Protein AF-A0A9D2SW11-F1 (afdb_monomer)

Organism: NCBI:txid2838692

Secondary structure (DSSP, 8-state):
-HHHHHHHHHHHHHHHHHHHHHHHH-S-HHHHHHHHHHHHHHHHHHHHHHH-S-GGGGHHHHHHHHHHHHHHHHHS-GGGGGHHHHHHHHHHHHHHHHHHHHHHHHHHHHHHTT-

Nearest PDB structures (foldseek):
  7ohd-assembly1_A  TM=3.610E-01  e=2.758E+00  Mus musculus
  7dgy-assembly1_A  TM=4.460E-01  e=6.901E+00  Escherichia coli 'BL21-Gold(DE3)pLysS AG'
  4mu5-assembly1_A  TM=3.724E-01  e=4.482E+00  Mus musculus
  5eet-assembly1_A  TM=3.650E-01  e=7.283E+00  Mus musculus

Radius of gyration: 16.04 Å; Cα contacts (8 Å, |Δi|>4): 74; chains: 1; bounding box: 44×25×42 Å

Sequence (115 aa):
MKRQIKKLLIASAVLAANYYLMPLSVNDPDSAMIILLLLMPGLTLTLCFACGCSSISWLFPFLSVILFALSIPLYFTMDALGMIIVYALISFIGFAAGRGMRLLIRRDQKRAAGH

Solvent-accessible surface area (backbone atoms only — not comparable to full-atom values): 6351 Å² total; per-residue (Å²): 110,72,71,60,52,51,52,49,49,53,50,51,49,52,50,51,47,49,64,54,52,48,50,72,73,36,92,47,55,71,60,34,53,55,51,51,62,60,46,44,28,54,50,43,23,52,45,42,63,73,72,43,86,44,90,68,53,68,52,49,49,54,51,51,43,51,52,50,63,61,38,35,82,75,67,46,61,83,76,57,62,68,48,52,59,58,53,44,51,46,27,48,50,24,40,50,49,37,50,49,55,52,49,51,54,51,53,51,53,56,56,64,72,71,109

Structure (mmCIF, N/CA/C/O backbone):
data_AF-A0A9D2SW11-F1
#
_entry.id   AF-A0A9D2SW11-F1
#
loop_
_atom_site.group_PDB
_atom_site.id
_atom_site.type_symbol
_atom_site.label_atom_id
_atom_site.label_alt_id
_atom_site.label_comp_id
_atom_site.label_asym_id
_atom_site.label_entity_id
_atom_site.label_seq_id
_atom_site.pdbx_PDB_ins_code
_atom_site.Cartn_x
_atom_site.Cartn_y
_atom_site.Cartn_z
_atom_site.occupancy
_atom_sit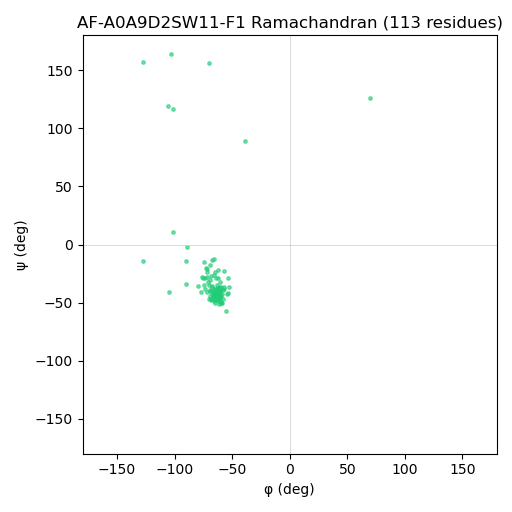e.B_iso_or_equiv
_atom_site.auth_seq_id
_atom_site.auth_comp_id
_atom_site.auth_asym_id
_atom_site.auth_atom_id
_atom_site.pdbx_PDB_model_num
ATOM 1 N N . MET A 1 1 ? -2.120 -3.961 24.385 1.00 48.56 1 MET A N 1
ATOM 2 C CA . MET A 1 1 ? -1.213 -3.801 23.219 1.00 48.56 1 MET A CA 1
ATOM 3 C C . MET A 1 1 ? -1.028 -5.078 22.387 1.00 48.56 1 MET A C 1
ATOM 5 O O . MET A 1 1 ? -1.258 -5.013 21.187 1.00 48.56 1 MET A O 1
ATOM 9 N N . LYS A 1 2 ? -0.718 -6.249 22.975 1.00 53.47 2 LYS A N 1
ATOM 10 C CA . LYS A 1 2 ? -0.435 -7.506 22.231 1.00 53.47 2 LYS A CA 1
ATOM 11 C C . LYS A 1 2 ? -1.511 -7.939 21.208 1.00 53.47 2 LYS A C 1
ATOM 13 O O . LYS A 1 2 ? -1.174 -8.421 20.133 1.00 53.47 2 LYS A O 1
ATOM 18 N N . ARG A 1 3 ? -2.803 -7.722 21.500 1.00 60.00 3 ARG A N 1
ATOM 19 C CA . ARG A 1 3 ? -3.919 -8.056 20.584 1.00 60.00 3 ARG A CA 1
ATOM 20 C C . ARG A 1 3 ? -3.947 -7.190 19.316 1.00 60.00 3 ARG A C 1
ATOM 22 O O . ARG A 1 3 ? -4.285 -7.695 18.255 1.00 60.00 3 ARG A O 1
ATOM 29 N N . GLN A 1 4 ? -3.574 -5.914 19.430 1.00 60.28 4 GLN A N 1
ATOM 30 C CA . GLN A 1 4 ? -3.514 -4.988 18.294 1.00 60.28 4 GLN A CA 1
ATOM 31 C C . GLN A 1 4 ? -2.307 -5.294 17.404 1.00 60.28 4 GLN A C 1
ATOM 33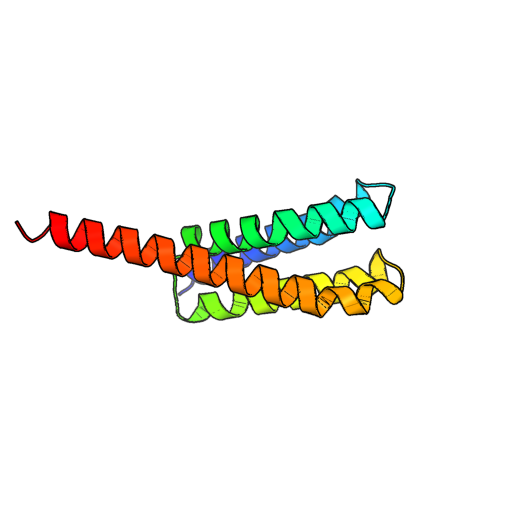 O O . GLN A 1 4 ? -2.433 -5.296 16.189 1.00 60.28 4 GLN A O 1
ATOM 38 N N . ILE A 1 5 ? -1.172 -5.654 18.012 1.00 65.19 5 ILE A N 1
ATOM 39 C CA . ILE A 1 5 ? 0.039 -6.060 17.285 1.00 65.19 5 ILE A CA 1
ATOM 40 C C . ILE A 1 5 ? -0.202 -7.361 16.515 1.00 65.19 5 ILE A C 1
ATOM 42 O O . ILE A 1 5 ? 0.170 -7.439 15.354 1.00 65.19 5 ILE A O 1
ATOM 46 N N . LYS A 1 6 ? -0.888 -8.356 17.102 1.00 69.56 6 LYS A N 1
ATOM 47 C CA . LYS A 1 6 ? -1.261 -9.584 16.372 1.00 69.56 6 LYS A CA 1
ATOM 48 C C . LYS A 1 6 ? -2.142 -9.294 15.155 1.00 69.56 6 LYS A C 1
ATOM 50 O O . LYS A 1 6 ? -1.891 -9.845 14.093 1.00 69.56 6 LYS A O 1
ATOM 55 N N . LYS A 1 7 ? -3.147 -8.422 15.292 1.00 66.31 7 LYS A N 1
ATOM 56 C CA . LYS A 1 7 ? -3.990 -8.009 14.159 1.00 66.31 7 LYS A CA 1
ATOM 57 C C . LYS A 1 7 ? -3.185 -7.274 13.089 1.00 66.31 7 LYS A C 1
ATOM 59 O O . LYS A 1 7 ? -3.381 -7.543 11.913 1.00 66.31 7 LYS A O 1
ATOM 64 N N . LEU A 1 8 ? -2.267 -6.402 13.506 1.00 66.88 8 LEU A N 1
ATOM 65 C CA . LEU A 1 8 ? -1.351 -5.695 12.614 1.00 66.88 8 LEU A CA 1
ATOM 66 C C . LEU A 1 8 ? -0.451 -6.668 11.843 1.00 66.88 8 LEU A C 1
ATOM 68 O O . LEU A 1 8 ? -0.330 -6.535 10.637 1.00 66.88 8 LEU A O 1
ATOM 72 N N . LEU A 1 9 ? 0.121 -7.658 12.535 1.00 71.25 9 LEU A N 1
ATOM 73 C CA . LEU A 1 9 ? 0.984 -8.691 11.959 1.00 71.25 9 LEU A CA 1
ATOM 74 C C . LEU A 1 9 ? 0.240 -9.576 10.960 1.00 71.25 9 LEU A C 1
ATOM 76 O O . LEU A 1 9 ? 0.749 -9.847 9.880 1.00 71.25 9 LEU A O 1
ATOM 80 N N . ILE A 1 10 ? -0.972 -10.013 11.307 1.00 74.44 10 ILE A N 1
ATOM 81 C CA . ILE A 1 10 ? -1.815 -10.799 10.397 1.00 74.44 10 ILE A CA 1
ATOM 82 C C . ILE A 1 10 ? -2.170 -9.956 9.172 1.00 74.44 10 ILE A C 1
ATOM 84 O O . ILE A 1 10 ? -2.049 -10.422 8.046 1.00 74.44 10 ILE A O 1
ATOM 88 N N . ALA A 1 11 ? -2.543 -8.695 9.379 1.00 69.81 11 ALA A N 1
ATOM 89 C CA . ALA A 1 11 ? -2.851 -7.771 8.301 1.00 69.81 11 ALA A CA 1
ATOM 90 C C . ALA A 1 11 ? -1.649 -7.508 7.382 1.00 69.81 11 ALA A C 1
ATOM 92 O O . ALA A 1 11 ? -1.801 -7.550 6.166 1.00 69.81 11 ALA A O 1
ATOM 93 N N . SER A 1 12 ? -0.457 -7.276 7.940 1.00 67.88 12 SER A N 1
ATOM 94 C CA . SER A 1 12 ? 0.765 -7.079 7.159 1.00 67.88 12 SER A CA 1
ATOM 95 C C . SER A 1 12 ? 1.190 -8.351 6.433 1.00 67.88 12 SER A C 1
ATOM 97 O O . SER A 1 12 ? 1.656 -8.264 5.305 1.00 67.88 12 SER A O 1
ATOM 99 N N . ALA A 1 13 ? 1.003 -9.524 7.045 1.00 77.31 13 ALA A N 1
ATOM 100 C CA . ALA A 1 13 ? 1.286 -10.808 6.412 1.00 77.31 13 ALA A CA 1
ATOM 101 C C . ALA A 1 13 ? 0.346 -11.071 5.229 1.00 77.31 13 ALA A C 1
ATOM 103 O O . ALA A 1 13 ? 0.811 -11.471 4.170 1.00 77.31 13 ALA A O 1
ATOM 104 N N . VAL A 1 14 ? -0.953 -10.782 5.373 1.00 74.81 14 VAL A N 1
ATOM 105 C CA . VAL A 1 14 ? -1.917 -10.854 4.263 1.00 74.81 14 VAL A CA 1
ATOM 106 C C . VAL A 1 14 ? -1.552 -9.854 3.168 1.00 74.81 14 VAL A C 1
ATOM 108 O O . VAL A 1 14 ? -1.599 -10.206 1.996 1.00 74.81 14 VAL A O 1
ATOM 111 N N . LEU A 1 15 ? -1.139 -8.634 3.531 1.00 71.94 15 LEU A N 1
ATOM 112 C CA . LEU A 1 15 ? -0.712 -7.617 2.569 1.00 71.94 15 LEU A CA 1
ATOM 113 C C . LEU A 1 15 ? 0.526 -8.068 1.784 1.00 71.94 15 LEU A C 1
ATOM 115 O O . LEU A 1 15 ? 0.521 -7.993 0.563 1.00 71.94 15 LEU A O 1
ATOM 119 N N . ALA A 1 16 ? 1.544 -8.586 2.476 1.00 71.88 16 ALA A N 1
ATOM 120 C CA . ALA A 1 16 ? 2.766 -9.108 1.871 1.00 71.88 16 ALA A CA 1
ATOM 121 C C . ALA A 1 16 ? 2.489 -10.321 0.981 1.00 71.88 16 ALA A C 1
ATOM 123 O O . ALA A 1 16 ? 2.977 -10.374 -0.144 1.00 71.88 16 ALA A O 1
ATOM 124 N N . ALA A 1 17 ? 1.661 -11.256 1.455 1.00 77.12 17 ALA A N 1
ATOM 125 C CA . ALA A 1 17 ? 1.230 -12.404 0.674 1.00 77.12 17 ALA A CA 1
ATOM 126 C C . ALA A 1 17 ? 0.541 -11.947 -0.614 1.00 77.12 17 ALA A C 1
ATOM 128 O O . ALA A 1 17 ? 0.908 -12.411 -1.681 1.00 77.12 17 ALA A O 1
ATOM 129 N N . ASN A 1 18 ? -0.379 -10.986 -0.543 1.00 73.44 18 ASN A N 1
ATOM 130 C CA . ASN A 1 18 ? -1.066 -10.479 -1.728 1.00 73.44 18 ASN A CA 1
ATOM 131 C C . ASN A 1 18 ? -0.103 -9.775 -2.696 1.00 73.44 18 ASN A C 1
ATOM 133 O O . ASN A 1 18 ? -0.132 -10.031 -3.892 1.00 73.44 18 ASN A O 1
ATOM 137 N N . TYR A 1 19 ? 0.798 -8.945 -2.170 1.00 69.94 19 TYR A N 1
ATOM 138 C CA . TYR A 1 19 ? 1.791 -8.214 -2.9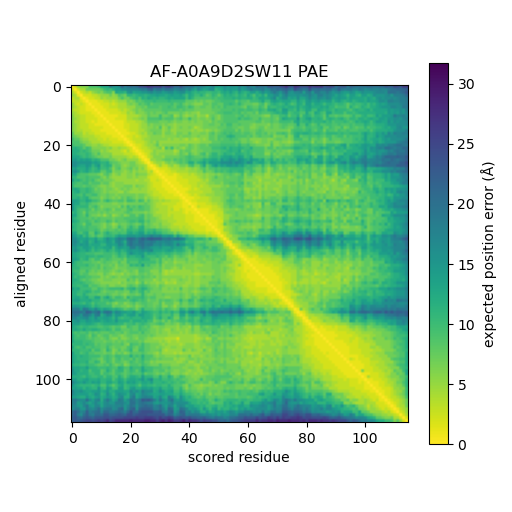58 1.00 69.94 19 TYR A CA 1
ATOM 139 C C . TYR A 1 19 ? 2.817 -9.101 -3.668 1.00 69.94 19 TYR A C 1
ATOM 141 O O . TYR A 1 19 ? 3.394 -8.658 -4.651 1.00 69.94 19 TYR A O 1
ATOM 149 N N . TYR A 1 20 ? 3.055 -10.322 -3.185 1.00 71.62 20 TYR A N 1
ATOM 150 C CA . TYR A 1 20 ? 4.006 -11.260 -3.789 1.00 71.62 20 TYR A CA 1
ATOM 151 C C . TYR A 1 20 ? 3.331 -12.388 -4.573 1.00 71.62 20 TYR A C 1
ATOM 153 O O . TYR A 1 20 ? 3.797 -12.739 -5.650 1.00 71.62 20 TYR A O 1
ATOM 161 N N . LEU A 1 21 ? 2.231 -12.961 -4.071 1.00 70.62 21 LEU A N 1
ATOM 162 C CA . LEU A 1 21 ? 1.510 -14.042 -4.755 1.00 70.62 21 LEU A CA 1
ATOM 163 C C . LEU A 1 21 ? 0.709 -13.530 -5.948 1.00 70.62 21 LEU A C 1
ATOM 165 O O . LEU A 1 21 ? 0.597 -14.239 -6.944 1.00 70.62 21 LEU A O 1
ATOM 169 N N . MET A 1 22 ? 0.144 -12.322 -5.865 1.00 69.19 22 MET A N 1
ATOM 170 C CA . MET A 1 22 ? -0.719 -11.814 -6.927 1.00 69.19 22 MET A CA 1
ATOM 171 C C . MET A 1 22 ? 0.053 -11.477 -8.208 1.00 69.19 22 MET A C 1
ATOM 173 O O . MET A 1 22 ? -0.368 -11.959 -9.259 1.00 69.19 22 MET A O 1
ATOM 177 N N . PRO A 1 23 ? 1.194 -10.755 -8.168 1.00 66.31 23 PRO A N 1
ATOM 178 C CA . PRO A 1 23 ? 2.004 -10.546 -9.367 1.00 66.31 23 PRO A CA 1
ATOM 179 C C . PRO A 1 23 ? 2.576 -11.851 -9.921 1.00 66.31 23 PRO A C 1
ATOM 181 O O . PRO A 1 23 ? 2.746 -11.971 -11.122 1.00 66.31 23 PRO A O 1
ATOM 184 N N . LEU A 1 24 ? 2.822 -12.854 -9.069 1.00 70.31 24 LEU A N 1
ATOM 185 C CA . LEU 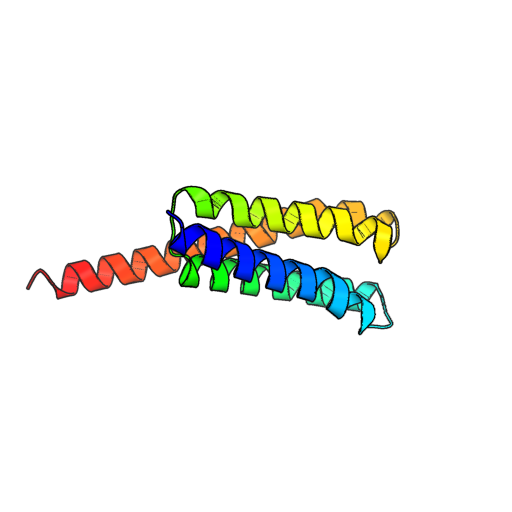A 1 24 ? 3.288 -14.171 -9.512 1.00 70.31 24 LEU A CA 1
ATOM 186 C C . LEU A 1 24 ? 2.218 -14.946 -10.296 1.00 70.31 24 LEU A C 1
ATOM 188 O O . LEU A 1 24 ? 2.545 -15.811 -11.102 1.00 70.31 24 LEU A O 1
ATOM 192 N N . SER A 1 25 ? 0.938 -14.676 -10.025 1.00 70.25 25 SER A N 1
ATOM 193 C CA . SER A 1 25 ? -0.179 -15.381 -10.654 1.00 70.25 25 SER A CA 1
ATOM 194 C C . SER A 1 25 ? -0.653 -14.720 -11.950 1.00 70.25 25 SER A C 1
ATOM 196 O O . SER A 1 25 ? -1.417 -15.336 -12.694 1.00 70.25 25 SER A O 1
ATOM 198 N N . VAL A 1 26 ? -0.239 -13.477 -12.206 1.00 68.75 26 VAL A N 1
ATOM 199 C CA . VAL A 1 26 ? -0.591 -12.701 -13.396 1.00 68.75 26 VAL A CA 1
ATOM 200 C C . VAL A 1 26 ? 0.628 -12.653 -14.313 1.00 68.75 26 VAL A C 1
ATOM 202 O O . VAL A 1 26 ? 1.674 -12.145 -13.936 1.00 68.75 26 VAL A O 1
ATOM 205 N N . ASN A 1 27 ? 0.488 -13.185 -15.525 1.00 67.44 27 ASN A N 1
ATOM 206 C CA . ASN A 1 27 ? 1.595 -13.268 -16.481 1.00 67.44 27 ASN A CA 1
ATOM 207 C C . ASN A 1 27 ? 1.971 -11.892 -17.075 1.00 67.44 27 ASN A C 1
ATOM 209 O O . ASN A 1 27 ? 3.101 -11.692 -17.508 1.00 67.44 27 ASN A O 1
ATOM 213 N N . ASP A 1 28 ? 1.024 -10.945 -17.073 1.00 76.12 28 ASP A N 1
ATOM 214 C CA . ASP A 1 28 ? 1.193 -9.599 -17.624 1.00 76.12 28 ASP A CA 1
ATOM 215 C C . ASP A 1 28 ? 1.448 -8.559 -16.516 1.00 76.12 28 ASP A C 1
ATOM 217 O O . ASP A 1 28 ? 0.551 -8.302 -15.698 1.00 76.12 28 ASP A O 1
ATOM 221 N N . PRO A 1 29 ? 2.621 -7.899 -16.495 1.00 69.56 29 PRO A N 1
ATOM 222 C CA . PRO A 1 29 ? 2.966 -6.942 -15.448 1.00 69.56 29 PRO A CA 1
ATOM 223 C C . PRO A 1 29 ? 1.975 -5.770 -15.406 1.00 69.56 29 PRO A C 1
ATOM 225 O O . PRO A 1 29 ? 1.452 -5.465 -14.340 1.00 69.56 29 PRO A O 1
ATOM 228 N N . ASP A 1 30 ? 1.591 -5.182 -16.541 1.00 73.38 30 ASP A N 1
ATOM 229 C CA . ASP A 1 30 ? 0.602 -4.089 -16.587 1.00 73.38 30 ASP A CA 1
ATOM 230 C C . ASP A 1 30 ? -0.732 -4.442 -15.910 1.00 73.38 30 ASP A C 1
ATOM 232 O O . ASP A 1 30 ? -1.279 -3.656 -15.128 1.00 73.38 30 ASP A O 1
ATOM 236 N N . SER A 1 31 ? -1.235 -5.658 -16.138 1.00 75.75 31 SER A N 1
ATOM 237 C CA . SER A 1 31 ? -2.465 -6.131 -15.496 1.00 75.75 31 SER A CA 1
ATOM 238 C C . SER A 1 31 ? -2.281 -6.320 -13.992 1.00 75.75 31 SER A C 1
ATOM 240 O O . SER A 1 31 ? -3.148 -5.914 -13.215 1.00 75.75 31 SER A O 1
ATOM 242 N N . ALA A 1 32 ? -1.144 -6.875 -13.554 1.00 74.81 32 ALA A N 1
ATOM 243 C CA . ALA A 1 32 ? -0.825 -6.995 -12.131 1.00 74.81 32 ALA A CA 1
ATOM 244 C C . ALA A 1 32 ? -0.832 -5.616 -11.450 1.00 74.81 32 ALA A C 1
ATOM 246 O O . ALA A 1 32 ? -1.360 -5.460 -10.347 1.00 74.81 32 ALA A O 1
ATOM 247 N N . MET A 1 33 ? -0.329 -4.597 -12.147 1.00 74.62 33 MET A N 1
ATOM 248 C CA . MET A 1 33 ? -0.323 -3.213 -11.690 1.00 74.62 33 MET A CA 1
ATOM 249 C C . MET A 1 33 ? -1.723 -2.619 -11.545 1.00 74.62 33 MET A C 1
ATOM 251 O O . MET A 1 33 ? -1.989 -1.919 -10.577 1.00 74.62 33 MET A O 1
ATOM 255 N N . ILE A 1 34 ? 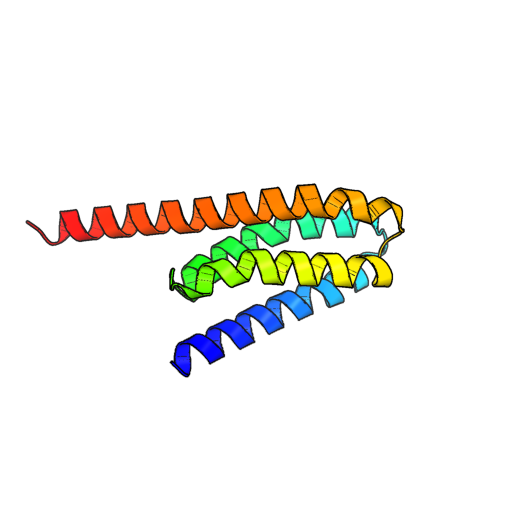-2.650 -2.870 -12.465 1.00 76.50 34 ILE A N 1
ATOM 256 C CA . ILE A 1 34 ? -4.019 -2.342 -12.336 1.00 76.50 34 ILE A CA 1
ATOM 257 C C . ILE A 1 34 ? -4.755 -3.029 -11.181 1.00 76.50 34 ILE A C 1
ATOM 259 O O . ILE A 1 34 ? -5.486 -2.393 -10.418 1.00 76.50 34 ILE A O 1
ATOM 263 N N . ILE A 1 35 ? -4.541 -4.332 -11.014 1.00 76.56 35 ILE A N 1
ATOM 264 C CA . ILE A 1 35 ? -5.218 -5.108 -9.980 1.00 76.56 35 ILE A CA 1
ATOM 265 C C . ILE A 1 35 ? -4.715 -4.712 -8.586 1.00 76.56 35 ILE A C 1
ATOM 267 O O . ILE A 1 35 ? -5.534 -4.484 -7.692 1.00 76.56 35 ILE A O 1
ATOM 271 N N . LEU A 1 36 ? -3.398 -4.551 -8.399 1.00 74.25 36 LEU A N 1
ATOM 272 C CA . LEU A 1 36 ? -2.833 -4.035 -7.147 1.00 74.25 36 LEU A CA 1
ATOM 273 C C . LEU A 1 36 ? -3.407 -2.650 -6.798 1.00 74.25 36 LEU A C 1
ATOM 275 O O . LEU A 1 36 ? -3.706 -2.395 -5.629 1.00 74.25 36 LEU A O 1
ATOM 279 N N . LEU A 1 37 ? -3.617 -1.787 -7.800 1.00 72.50 37 LEU A N 1
ATOM 280 C CA . LEU A 1 37 ? -4.125 -0.420 -7.635 1.00 72.50 37 LEU A CA 1
ATOM 281 C C . LEU A 1 37 ? -5.524 -0.427 -7.025 1.00 72.50 37 LEU A C 1
ATOM 283 O O . LEU A 1 37 ? -5.828 0.389 -6.158 1.00 72.50 37 LEU A O 1
ATOM 287 N N . LEU A 1 38 ? -6.364 -1.367 -7.460 1.00 71.75 38 LEU A N 1
ATOM 288 C CA . LEU A 1 38 ? -7.730 -1.516 -6.973 1.00 71.75 38 LEU A CA 1
ATOM 289 C C . LEU A 1 38 ? -7.788 -2.242 -5.621 1.00 71.75 38 LEU A C 1
ATOM 291 O O . LEU A 1 38 ? -8.601 -1.909 -4.758 1.00 71.75 38 LEU A O 1
ATOM 295 N N . LEU A 1 39 ? -6.907 -3.220 -5.406 1.00 73.25 39 LEU A N 1
ATOM 296 C CA . LEU A 1 39 ? -6.873 -3.999 -4.169 1.00 73.25 39 LEU A CA 1
ATOM 297 C C . LEU A 1 39 ? -6.379 -3.192 -2.968 1.00 73.25 39 LEU A C 1
ATOM 299 O O . LEU A 1 39 ? -6.843 -3.397 -1.846 1.00 73.25 39 LEU A O 1
ATOM 303 N N . MET A 1 40 ? -5.439 -2.278 -3.180 1.00 72.75 40 MET A N 1
ATOM 304 C CA . MET A 1 40 ? -4.802 -1.501 -2.119 1.00 72.75 40 MET A CA 1
ATOM 305 C C . MET A 1 40 ? -5.759 -0.593 -1.320 1.00 72.75 40 MET A C 1
ATOM 307 O O . MET A 1 40 ? -5.723 -0.655 -0.083 1.00 72.75 40 MET A O 1
ATOM 311 N N . PRO A 1 41 ? -6.663 0.200 -1.936 1.00 68.56 41 PRO A N 1
ATOM 312 C CA . PRO A 1 41 ? -7.687 0.930 -1.192 1.00 68.56 41 PRO A CA 1
ATOM 313 C C . PRO A 1 41 ? -8.656 -0.024 -0.477 1.00 68.56 41 PRO A C 1
ATOM 315 O O . PRO A 1 41 ? -9.058 0.253 0.651 1.00 68.56 41 PRO A O 1
ATOM 318 N N . GLY A 1 42 ? -8.972 -1.187 -1.061 1.00 71.00 42 GLY A N 1
ATOM 319 C CA . GLY A 1 42 ? -9.811 -2.204 -0.415 1.00 71.00 42 GLY A CA 1
ATOM 320 C C . GLY A 1 42 ? -9.168 -2.809 0.839 1.00 71.00 42 GLY A C 1
ATOM 321 O O . GLY A 1 42 ? -9.810 -2.935 1.887 1.00 71.00 42 GLY A O 1
ATOM 322 N N . LEU A 1 43 ? -7.876 -3.130 0.768 1.00 71.38 43 LEU A N 1
ATOM 323 C CA . LEU A 1 43 ? -7.103 -3.684 1.880 1.00 71.38 43 LEU A CA 1
ATOM 324 C C . LEU A 1 43 ? -6.907 -2.653 2.986 1.00 71.38 43 LEU A C 1
ATOM 326 O O . LEU A 1 43 ? -7.163 -2.958 4.149 1.00 71.38 43 LEU A O 1
ATOM 330 N N . THR A 1 44 ? -6.514 -1.424 2.639 1.00 69.75 44 THR A N 1
ATOM 331 C CA . THR A 1 44 ? -6.370 -0.333 3.617 1.00 69.75 44 THR A CA 1
ATOM 332 C C . THR A 1 44 ? -7.696 -0.021 4.309 1.00 69.75 44 THR A C 1
ATOM 334 O O . THR A 1 44 ? -7.709 0.152 5.530 1.00 69.75 44 THR A O 1
ATOM 337 N N . LEU A 1 45 ? -8.821 -0.043 3.588 1.00 69.56 45 LEU A N 1
ATOM 338 C CA . LEU A 1 45 ? -10.156 0.150 4.158 1.00 69.56 45 LEU A CA 1
ATOM 339 C C . LEU A 1 45 ? -10.549 -0.992 5.107 1.00 69.56 45 LEU A C 1
ATOM 341 O O . LEU A 1 45 ? -10.927 -0.736 6.254 1.00 69.56 45 LEU A O 1
ATOM 345 N N . THR A 1 46 ? -10.379 -2.246 4.680 1.00 68.69 46 THR A N 1
ATOM 346 C CA . THR A 1 46 ? -10.686 -3.442 5.486 1.00 68.69 46 THR A CA 1
ATOM 347 C C . THR A 1 46 ? -9.839 -3.494 6.760 1.00 68.69 46 THR A C 1
ATOM 349 O O . THR A 1 46 ? -10.354 -3.737 7.853 1.00 68.69 46 THR A O 1
ATOM 352 N N . LEU A 1 47 ? -8.544 -3.182 6.658 1.00 67.56 47 LEU A N 1
ATOM 353 C CA . LEU A 1 47 ? -7.629 -3.084 7.797 1.00 67.56 47 LEU A CA 1
ATOM 354 C C . LEU A 1 47 ? -8.021 -1.968 8.761 1.00 67.56 47 LEU A C 1
ATOM 356 O O . LEU A 1 47 ? -8.035 -2.178 9.976 1.00 67.56 47 LEU A O 1
ATOM 360 N N . CYS A 1 48 ? -8.343 -0.782 8.239 1.00 66.62 48 CYS A N 1
ATOM 361 C CA . CYS A 1 48 ? -8.757 0.354 9.059 1.00 66.62 48 CYS A CA 1
ATOM 362 C C . CYS A 1 48 ? -10.039 0.018 9.841 1.00 66.62 48 CYS A C 1
ATOM 364 O O . CYS A 1 48 ? -10.173 0.361 11.023 1.00 66.62 48 CYS A O 1
ATOM 366 N N . PHE A 1 49 ? -10.937 -0.749 9.219 1.00 66.88 49 PHE A N 1
ATOM 367 C CA . PHE A 1 49 ? -12.142 -1.269 9.850 1.00 66.88 49 PHE A CA 1
ATOM 368 C C . PHE A 1 49 ? -11.840 -2.332 10.929 1.00 66.88 49 PHE A C 1
ATOM 370 O O . PHE A 1 49 ? -12.331 -2.213 12.056 1.00 66.88 49 PHE A O 1
ATOM 377 N N . ALA A 1 50 ? -10.983 -3.318 10.628 1.00 65.88 50 ALA A N 1
ATOM 378 C CA . ALA A 1 50 ? -10.688 -4.481 11.479 1.00 65.88 50 ALA A CA 1
ATOM 379 C C . ALA A 1 50 ? -9.752 -4.199 12.676 1.00 65.88 50 ALA A C 1
ATOM 381 O O . ALA A 1 50 ? -9.970 -4.708 13.788 1.00 65.88 50 ALA A O 1
ATOM 382 N N . CYS A 1 51 ? -8.707 -3.388 12.479 1.00 61.72 51 CYS A N 1
ATOM 383 C CA . CYS A 1 51 ? -7.831 -2.921 13.562 1.00 61.72 51 CYS A CA 1
ATOM 384 C C . CYS A 1 51 ? -8.514 -1.833 14.398 1.00 61.72 51 CYS A C 1
ATOM 386 O O . CYS A 1 51 ? -8.281 -1.733 15.604 1.00 61.72 51 CYS A O 1
ATOM 388 N N . GLY A 1 52 ? -9.418 -1.077 13.770 1.00 56.66 52 GLY A N 1
ATOM 389 C CA . GLY A 1 52 ? -10.077 0.085 14.334 1.00 56.66 52 GLY A CA 1
ATOM 390 C C . GLY A 1 52 ? -9.105 1.246 14.495 1.00 56.66 52 GLY A C 1
ATOM 391 O O . GLY A 1 52 ? -8.076 1.065 15.128 1.00 56.66 52 GLY A O 1
ATOM 392 N N . CYS A 1 53 ? -9.442 2.419 13.936 1.00 57.56 53 CYS A N 1
ATOM 393 C CA . CYS A 1 53 ? -8.646 3.658 13.997 1.00 57.56 53 CYS A CA 1
ATOM 394 C C . CYS A 1 53 ? -7.967 3.881 15.355 1.00 57.56 53 CYS A C 1
ATOM 396 O O . CYS A 1 53 ? -8.522 4.516 16.250 1.00 57.56 53 CYS A O 1
ATOM 398 N N . SER A 1 54 ? -6.761 3.354 15.488 1.00 59.75 54 SER A N 1
ATOM 399 C CA . SER A 1 54 ? -5.837 3.613 16.577 1.00 59.75 54 SER A CA 1
ATOM 400 C C . SER A 1 54 ? -4.785 4.565 16.022 1.00 59.75 54 SER A C 1
ATOM 402 O O . SER A 1 54 ? -4.667 4.697 14.805 1.00 59.75 54 SER A O 1
ATOM 404 N N . SER A 1 55 ? -3.995 5.225 16.867 1.00 58.62 55 SER A N 1
ATOM 405 C CA . SER A 1 55 ? -2.938 6.142 16.393 1.00 58.62 55 SER A CA 1
ATOM 406 C C . SER A 1 55 ? -1.988 5.466 15.382 1.00 58.62 55 SER A C 1
ATOM 408 O O . SER A 1 55 ? -1.507 6.081 14.438 1.00 58.62 55 SER A O 1
ATOM 410 N N . ILE A 1 56 ? -1.822 4.145 15.514 1.00 61.91 56 ILE A N 1
ATOM 411 C CA . ILE A 1 56 ? -1.043 3.277 14.620 1.00 61.91 56 ILE A CA 1
ATOM 412 C C . ILE A 1 56 ? -1.656 3.091 13.226 1.00 61.91 56 ILE A C 1
ATOM 414 O O . ILE A 1 56 ? -0.956 2.702 12.299 1.00 61.91 56 ILE A O 1
ATOM 418 N N . SER A 1 57 ? -2.939 3.395 13.030 1.00 63.56 57 SER A N 1
ATOM 419 C CA . SER A 1 57 ? -3.601 3.212 11.739 1.00 63.56 57 SER A CA 1
ATOM 420 C C . SER A 1 57 ? -2.983 4.067 10.627 1.00 63.56 57 SER A C 1
ATOM 422 O O . SER A 1 57 ? -3.086 3.698 9.464 1.00 63.56 57 SER A O 1
ATOM 424 N N . TRP A 1 58 ? -2.287 5.154 10.974 1.00 64.94 58 TRP A N 1
ATOM 425 C CA . TRP A 1 58 ? -1.585 6.005 10.011 1.00 64.94 58 TRP A CA 1
ATOM 426 C C . TRP A 1 58 ? -0.322 5.354 9.419 1.00 64.94 58 TRP A C 1
ATOM 428 O O . TRP A 1 58 ? 0.086 5.711 8.320 1.00 64.94 58 TRP A O 1
ATOM 438 N N . LEU A 1 59 ? 0.249 4.342 10.089 1.00 68.44 59 LEU A N 1
ATOM 439 C CA . LEU A 1 59 ? 1.376 3.562 9.560 1.00 68.44 59 LEU A CA 1
ATOM 440 C C . LEU A 1 59 ? 0.966 2.609 8.430 1.00 68.44 59 LEU A C 1
ATOM 442 O O . LEU A 1 59 ? 1.820 2.205 7.652 1.00 68.44 59 LEU A O 1
ATOM 446 N N . PHE A 1 60 ? -0.314 2.250 8.308 1.00 70.38 60 PHE A N 1
ATOM 447 C CA . PHE A 1 60 ? -0.777 1.320 7.272 1.00 70.38 60 PHE A CA 1
ATOM 448 C C . PHE A 1 60 ? -0.636 1.827 5.834 1.00 70.38 60 PHE A C 1
ATOM 450 O O . PHE A 1 60 ? -0.079 1.083 5.028 1.00 70.38 60 PHE A O 1
ATOM 457 N N . PRO A 1 61 ? -1.102 3.041 5.473 1.00 71.19 61 PRO A N 1
ATOM 458 C CA . PRO A 1 61 ? -0.875 3.560 4.126 1.00 71.19 61 PRO A CA 1
ATOM 459 C C . PRO A 1 61 ? 0.625 3.662 3.822 1.00 71.19 61 PRO A C 1
ATOM 461 O O . PRO A 1 61 ? 1.048 3.316 2.725 1.00 71.19 61 PRO A O 1
ATOM 464 N N . PHE A 1 62 ? 1.439 4.022 4.819 1.00 75.62 62 PHE A N 1
ATOM 465 C CA . PHE A 1 62 ? 2.894 4.082 4.684 1.00 75.62 62 PHE A CA 1
ATOM 466 C C . PHE A 1 62 ? 3.513 2.704 4.410 1.00 75.62 62 PHE A C 1
ATOM 468 O O . PHE A 1 62 ? 4.298 2.544 3.4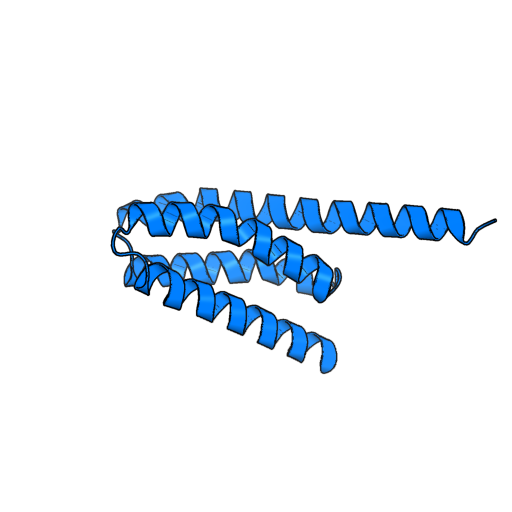81 1.00 75.62 62 PHE A O 1
ATOM 475 N N . LEU A 1 63 ? 3.113 1.687 5.177 1.00 72.94 63 LEU A N 1
ATOM 476 C CA . LEU A 1 63 ? 3.581 0.312 5.010 1.00 72.94 63 LEU A CA 1
ATOM 477 C C . LEU A 1 63 ? 3.170 -0.263 3.651 1.00 72.94 63 LEU A C 1
ATOM 479 O O . LEU A 1 63 ? 3.949 -0.974 3.026 1.00 72.94 63 LEU A O 1
ATOM 483 N N . SER A 1 64 ? 1.967 0.073 3.180 1.00 72.25 64 SER A N 1
ATOM 484 C CA . SER A 1 64 ? 1.481 -0.350 1.869 1.00 72.25 64 SER A CA 1
ATOM 485 C C . SER A 1 64 ? 2.311 0.264 0.740 1.00 72.25 64 SER A C 1
ATOM 487 O O . SER A 1 64 ? 2.682 -0.449 -0.185 1.00 72.25 64 SER A O 1
ATOM 489 N N . VAL A 1 65 ? 2.646 1.556 0.826 1.00 77.12 65 VAL A N 1
ATOM 490 C CA . VAL A 1 65 ? 3.514 2.230 -0.157 1.00 77.12 65 VAL A CA 1
ATOM 491 C C . VAL A 1 65 ? 4.924 1.640 -0.149 1.00 77.12 65 VAL A C 1
ATOM 493 O O . VAL A 1 65 ? 5.485 1.419 -1.215 1.00 77.12 65 VAL A O 1
ATOM 496 N N . ILE A 1 66 ? 5.478 1.330 1.028 1.00 80.00 66 ILE A N 1
ATOM 497 C CA . ILE A 1 66 ? 6.788 0.668 1.141 1.00 80.00 66 ILE A CA 1
ATOM 498 C C . ILE A 1 66 ? 6.754 -0.722 0.493 1.00 80.00 66 ILE A C 1
ATOM 500 O O . ILE A 1 66 ? 7.667 -1.058 -0.255 1.00 80.00 66 ILE A O 1
ATOM 504 N N . LEU A 1 67 ? 5.707 -1.518 0.741 1.00 73.00 67 LEU A N 1
ATOM 505 C CA . LEU A 1 67 ? 5.543 -2.829 0.102 1.00 73.00 67 LEU A CA 1
ATOM 506 C C . LEU A 1 67 ? 5.425 -2.711 -1.421 1.00 73.00 67 LEU A C 1
ATOM 508 O O . LEU A 1 67 ? 6.054 -3.489 -2.132 1.00 73.00 67 LEU A O 1
ATOM 512 N N . PHE A 1 68 ? 4.675 -1.719 -1.911 1.00 74.31 68 PHE A N 1
ATOM 513 C CA . PHE A 1 68 ? 4.570 -1.440 -3.342 1.00 74.31 68 PHE A CA 1
ATOM 514 C C . PHE A 1 68 ? 5.927 -1.076 -3.935 1.00 74.31 68 PHE A C 1
ATOM 516 O O . PHE A 1 68 ? 6.377 -1.731 -4.872 1.00 74.31 68 PHE A O 1
ATOM 523 N N . ALA A 1 69 ? 6.629 -0.119 -3.328 1.00 75.62 69 ALA A N 1
ATOM 524 C CA . ALA A 1 69 ? 7.961 0.288 -3.755 1.00 75.62 69 ALA A CA 1
ATOM 525 C C . ALA A 1 69 ? 8.960 -0.881 -3.761 1.00 75.62 69 ALA A C 1
ATOM 527 O O . ALA A 1 69 ? 9.782 -0.966 -4.666 1.00 75.62 69 ALA A O 1
ATOM 528 N N . LEU A 1 70 ? 8.865 -1.803 -2.795 1.00 76.31 70 LEU A N 1
ATOM 529 C CA . LEU A 1 70 ? 9.710 -2.997 -2.736 1.00 76.31 70 LEU A CA 1
ATOM 530 C C . LEU A 1 70 ? 9.324 -4.050 -3.790 1.00 76.31 70 LEU A C 1
ATOM 532 O O . LEU A 1 70 ? 10.189 -4.787 -4.250 1.00 76.31 70 LEU A O 1
ATOM 536 N N . SER A 1 71 ? 8.050 -4.112 -4.193 1.00 69.81 71 SER A N 1
ATOM 537 C CA . SER A 1 71 ? 7.572 -5.027 -5.240 1.00 69.81 71 SER A CA 1
ATOM 538 C C . SER A 1 71 ? 7.944 -4.584 -6.660 1.00 69.81 71 SER A C 1
ATOM 540 O O . SER A 1 71 ? 8.129 -5.437 -7.524 1.00 69.81 71 SER A O 1
ATOM 542 N N . ILE A 1 72 ? 8.116 -3.276 -6.900 1.00 74.31 72 ILE A N 1
ATOM 543 C CA . ILE A 1 72 ? 8.488 -2.727 -8.215 1.00 74.31 72 ILE A CA 1
ATOM 544 C C . ILE A 1 72 ? 9.772 -3.358 -8.769 1.00 74.31 72 ILE A C 1
ATOM 546 O O . ILE A 1 72 ? 9.696 -3.948 -9.837 1.00 74.31 72 ILE A O 1
ATOM 550 N N . PRO A 1 73 ? 10.929 -3.323 -8.081 1.00 73.25 73 PRO A N 1
ATOM 551 C CA . PRO A 1 73 ? 12.163 -3.889 -8.628 1.00 73.25 73 PRO A CA 1
ATOM 552 C C . PRO A 1 73 ? 12.138 -5.420 -8.767 1.00 73.25 73 PRO A C 1
ATOM 554 O O . PRO A 1 73 ? 13.019 -5.974 -9.415 1.00 73.25 73 PRO A O 1
ATOM 557 N N . LEU A 1 74 ? 11.169 -6.107 -8.150 1.00 71.81 74 LEU A N 1
ATOM 558 C CA . LEU A 1 74 ? 11.028 -7.564 -8.217 1.00 71.81 74 LEU A CA 1
ATOM 559 C C . LEU A 1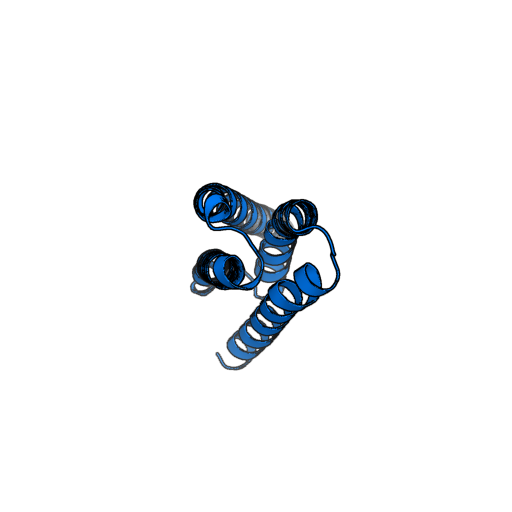 74 ? 10.142 -8.037 -9.373 1.00 71.81 74 LEU A C 1
ATOM 561 O O . LEU A 1 74 ? 10.399 -9.106 -9.918 1.00 71.81 74 LEU A O 1
ATOM 565 N N . TYR A 1 75 ? 9.105 -7.270 -9.723 1.00 68.81 75 TYR A N 1
ATOM 566 C CA . TYR A 1 75 ? 8.060 -7.707 -10.658 1.00 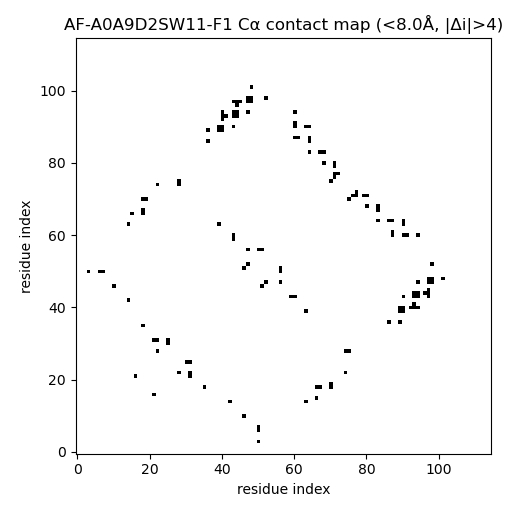68.81 75 TYR A CA 1
ATOM 567 C C . TYR A 1 75 ? 7.798 -6.736 -11.816 1.00 68.81 75 TYR A C 1
ATOM 569 O O . TYR A 1 75 ? 7.141 -7.114 -12.781 1.00 68.81 75 TYR A O 1
ATOM 577 N N . PHE A 1 76 ? 8.293 -5.498 -11.742 1.00 69.00 76 PHE A N 1
ATOM 578 C CA . PHE A 1 76 ? 7.964 -4.430 -12.682 1.00 6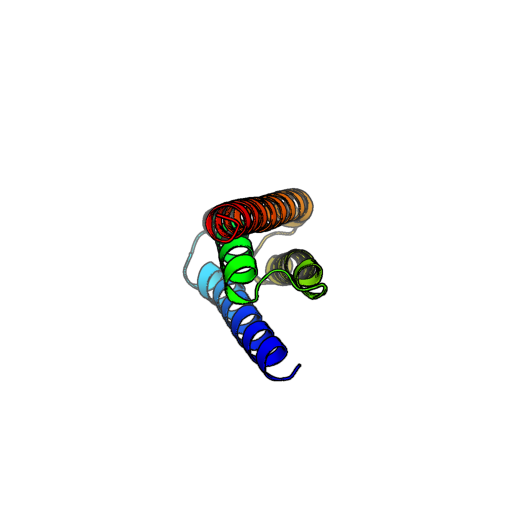9.00 76 PHE A CA 1
ATOM 579 C C . PHE A 1 76 ? 9.209 -3.769 -13.279 1.00 69.00 76 PHE A C 1
ATOM 581 O O . PHE A 1 76 ? 10.308 -3.784 -12.726 1.00 69.00 76 PHE A O 1
ATOM 588 N N . THR A 1 77 ? 9.025 -3.157 -14.443 1.00 70.38 77 THR A N 1
ATOM 589 C CA . THR A 1 77 ? 10.030 -2.338 -15.123 1.00 70.38 77 THR A CA 1
ATOM 590 C C . THR A 1 77 ? 10.283 -1.021 -14.380 1.00 70.38 77 THR A C 1
ATOM 592 O O . THR A 1 77 ? 9.424 -0.518 -13.662 1.00 70.38 77 THR A O 1
ATOM 595 N N . MET A 1 78 ? 11.463 -0.421 -14.578 1.00 63.59 78 MET A N 1
ATOM 596 C CA . MET A 1 78 ? 11.885 0.823 -13.901 1.00 63.59 78 MET A CA 1
ATOM 597 C C . MET A 1 78 ? 10.931 2.014 -14.116 1.00 63.59 78 MET A C 1
ATOM 599 O O . MET A 1 78 ? 10.883 2.919 -13.285 1.00 63.59 78 MET A O 1
ATOM 603 N N . ASP A 1 79 ? 10.134 1.992 -15.186 1.00 68.50 79 ASP A N 1
ATOM 604 C CA . ASP A 1 79 ? 9.120 3.009 -15.496 1.00 68.50 79 ASP A CA 1
ATOM 605 C C . ASP A 1 79 ? 7.974 3.043 -14.457 1.00 68.50 79 ASP A C 1
ATOM 607 O O . ASP A 1 79 ? 7.400 4.090 -14.154 1.00 68.50 79 ASP A O 1
ATOM 611 N N . ALA A 1 80 ? 7.721 1.914 -13.784 1.00 66.12 80 ALA A N 1
ATOM 612 C CA . ALA A 1 80 ? 6.693 1.772 -12.754 1.00 66.12 80 ALA A CA 1
ATOM 613 C C . ALA A 1 80 ? 6.949 2.609 -11.484 1.00 66.12 80 ALA A C 1
ATOM 615 O O . ALA A 1 80 ? 6.040 2.783 -10.667 1.00 66.12 80 ALA A O 1
ATOM 616 N N . LEU A 1 81 ? 8.152 3.171 -11.308 1.00 70.31 81 LEU A N 1
ATOM 617 C CA . LEU A 1 81 ? 8.481 4.043 -10.175 1.00 70.31 81 LEU A CA 1
ATOM 618 C C . LEU A 1 81 ? 7.607 5.306 -10.131 1.00 70.31 81 LEU A C 1
ATOM 620 O O . LEU A 1 81 ? 7.251 5.764 -9.043 1.00 70.31 81 LEU A O 1
ATOM 624 N N . GLY A 1 82 ? 7.191 5.836 -11.287 1.00 74.81 82 GLY A N 1
ATOM 625 C CA . GLY A 1 82 ? 6.286 6.992 -11.349 1.00 74.81 82 GLY A CA 1
ATOM 626 C C . GLY A 1 82 ? 4.915 6.715 -10.718 1.00 74.81 82 GLY A C 1
ATOM 627 O O . GLY A 1 82 ? 4.290 7.603 -10.134 1.00 74.81 82 GLY A O 1
ATOM 628 N N . MET A 1 83 ? 4.478 5.454 -10.738 1.00 73.88 83 MET A N 1
ATOM 629 C CA . MET A 1 83 ? 3.183 5.040 -10.201 1.00 73.88 83 MET A CA 1
ATOM 630 C C . MET A 1 83 ? 3.161 5.002 -8.670 1.00 73.88 83 MET A C 1
ATOM 632 O O . MET A 1 83 ? 2.077 5.038 -8.093 1.00 73.88 83 MET A O 1
ATOM 636 N N . ILE A 1 84 ? 4.317 5.031 -7.989 1.00 77.69 84 ILE A N 1
ATOM 637 C CA . ILE A 1 84 ? 4.393 5.096 -6.517 1.00 77.69 84 ILE A CA 1
ATOM 638 C C . ILE A 1 84 ? 3.572 6.273 -5.976 1.00 77.69 84 ILE A C 1
ATOM 640 O O . ILE A 1 84 ? 2.861 6.125 -4.982 1.00 77.69 84 ILE A O 1
ATOM 644 N N . ILE A 1 85 ? 3.632 7.435 -6.635 1.00 79.62 85 ILE A N 1
ATOM 645 C CA . ILE A 1 85 ? 2.911 8.643 -6.206 1.00 79.62 85 ILE A CA 1
ATOM 646 C C . ILE A 1 85 ? 1.397 8.448 -6.330 1.00 79.62 85 ILE A C 1
ATOM 648 O O . ILE A 1 85 ? 0.650 8.770 -5.403 1.00 79.62 85 ILE A O 1
ATOM 652 N N . VAL A 1 86 ? 0.943 7.880 -7.449 1.00 81.81 86 VAL A N 1
ATOM 653 C CA . VAL A 1 86 ? -0.476 7.577 -7.696 1.00 81.81 86 VAL A CA 1
ATOM 654 C C . VAL A 1 86 ? -0.994 6.604 -6.636 1.00 81.81 86 VAL A C 1
ATOM 656 O O . VAL A 1 86 ? -2.033 6.823 -6.012 1.00 81.81 86 VAL A O 1
ATOM 659 N N . TYR A 1 87 ? -0.211 5.567 -6.367 1.00 74.88 87 TYR A N 1
ATOM 660 C CA . TYR A 1 87 ? -0.500 4.550 -5.372 1.00 74.88 87 TYR A CA 1
ATOM 661 C C . TYR A 1 87 ? -0.526 5.083 -3.935 1.00 74.88 87 TYR A C 1
ATOM 663 O O . TYR A 1 87 ? -1.385 4.692 -3.134 1.00 74.88 87 TYR A O 1
ATOM 671 N N . ALA A 1 88 ? 0.371 6.014 -3.607 1.00 79.25 88 ALA A N 1
ATOM 672 C CA . ALA A 1 88 ? 0.377 6.706 -2.326 1.00 79.25 88 ALA A CA 1
ATOM 673 C C . ALA A 1 88 ? -0.887 7.556 -2.143 1.00 79.25 88 ALA A C 1
ATOM 675 O O . ALA A 1 88 ? -1.536 7.461 -1.099 1.00 79.25 88 ALA A O 1
ATOM 676 N N . LEU A 1 89 ? -1.282 8.323 -3.166 1.00 83.50 89 LEU A N 1
ATOM 677 C CA . LEU A 1 89 ? -2.502 9.135 -3.153 1.00 83.50 89 LEU A CA 1
ATOM 678 C C . LEU A 1 89 ? -3.754 8.275 -2.955 1.00 83.50 89 LEU A C 1
ATOM 680 O O . LEU A 1 89 ? -4.540 8.540 -2.045 1.00 83.50 89 LEU A O 1
ATOM 684 N N . ILE A 1 90 ? -3.915 7.213 -3.747 1.00 81.88 90 ILE A N 1
ATOM 685 C CA . ILE A 1 90 ? -5.071 6.307 -3.655 1.00 81.88 90 ILE A CA 1
ATOM 686 C C . ILE A 1 90 ? -5.139 5.639 -2.280 1.00 81.88 90 ILE A C 1
ATOM 688 O O . ILE A 1 90 ? -6.209 5.584 -1.671 1.00 81.88 90 ILE A O 1
ATOM 692 N N . SER A 1 91 ? -4.002 5.189 -1.745 1.00 75.81 91 SER A N 1
ATOM 693 C CA . SER A 1 91 ? -3.941 4.602 -0.401 1.00 75.81 91 SER A CA 1
ATOM 694 C C . SER A 1 91 ? -4.345 5.596 0.682 1.00 75.81 91 SER A C 1
ATOM 696 O O . SER A 1 91 ? -5.036 5.234 1.636 1.00 75.81 91 SER A O 1
ATOM 698 N N . PHE A 1 92 ? -3.949 6.862 0.538 1.00 78.94 92 PHE A N 1
ATOM 699 C CA . PHE A 1 92 ? -4.320 7.912 1.479 1.00 78.94 92 PHE A CA 1
ATOM 700 C C . PHE A 1 92 ? -5.815 8.242 1.404 1.00 78.94 92 PHE A C 1
ATOM 702 O O . PHE A 1 92 ? -6.459 8.392 2.443 1.00 78.94 92 PHE A O 1
ATOM 709 N N . ILE A 1 93 ? -6.385 8.282 0.195 1.00 81.75 93 ILE A N 1
ATOM 710 C CA . ILE A 1 93 ? -7.823 8.481 -0.031 1.00 81.75 93 ILE A CA 1
ATOM 711 C C . ILE A 1 93 ? -8.623 7.312 0.557 1.00 81.75 93 ILE A C 1
ATOM 713 O O . ILE A 1 93 ? -9.564 7.543 1.315 1.00 81.75 93 ILE A O 1
ATOM 717 N N . GLY A 1 94 ? -8.228 6.064 0.285 1.00 74.56 94 GLY A N 1
ATOM 718 C CA . GLY A 1 94 ? -8.873 4.869 0.841 1.00 74.56 94 GLY A CA 1
ATOM 719 C C . GLY A 1 94 ? -8.817 4.833 2.371 1.00 74.56 94 GLY A C 1
ATOM 720 O O . GLY A 1 94 ? -9.818 4.561 3.040 1.00 74.56 94 GLY A O 1
ATOM 721 N N . PHE A 1 95 ? -7.674 5.214 2.945 1.00 76.75 95 PHE A N 1
ATOM 722 C CA . PHE A 1 95 ? -7.517 5.363 4.388 1.00 76.75 95 PHE A CA 1
ATOM 723 C C . PHE A 1 95 ? -8.424 6.458 4.973 1.00 76.75 95 PHE A C 1
ATOM 725 O O . PHE A 1 95 ? -9.092 6.233 5.990 1.00 76.75 95 PHE A O 1
ATOM 732 N N . ALA A 1 96 ? -8.468 7.632 4.338 1.00 78.38 96 ALA A N 1
ATOM 733 C CA . ALA A 1 96 ? -9.308 8.751 4.752 1.00 78.38 96 ALA A CA 1
ATOM 734 C C . ALA A 1 96 ? -10.800 8.395 4.674 1.00 78.38 96 ALA A C 1
ATOM 736 O O . ALA A 1 96 ? -11.535 8.650 5.631 1.00 78.38 96 ALA A O 1
ATOM 737 N N . ALA A 1 97 ? -11.229 7.735 3.597 1.00 78.69 97 ALA A N 1
ATOM 738 C CA . ALA A 1 97 ? -12.592 7.248 3.415 1.00 78.69 97 ALA A CA 1
ATOM 739 C C . ALA A 1 97 ? -12.979 6.225 4.495 1.00 78.69 97 ALA A C 1
ATOM 741 O O . ALA A 1 97 ? -14.003 6.387 5.163 1.00 78.69 97 ALA A O 1
ATOM 742 N N . GLY A 1 98 ? -12.128 5.223 4.751 1.00 73.25 98 GLY A N 1
ATOM 743 C CA . GLY A 1 98 ? -12.364 4.223 5.796 1.00 73.25 98 GLY A CA 1
ATOM 744 C C . GLY A 1 98 ? -12.457 4.837 7.198 1.00 73.25 98 GLY A C 1
ATOM 745 O O . GLY A 1 98 ? -13.325 4.471 7.998 1.00 73.25 98 GLY A O 1
ATOM 746 N N . ARG A 1 99 ? -11.612 5.833 7.494 1.00 76.62 99 ARG A N 1
ATOM 747 C CA . ARG A 1 99 ? -11.683 6.599 8.746 1.00 76.62 99 ARG A CA 1
ATOM 748 C C . ARG A 1 99 ? -12.963 7.434 8.827 1.00 76.62 99 ARG A C 1
ATOM 750 O O . ARG A 1 99 ? -13.618 7.423 9.870 1.00 76.62 99 ARG A O 1
ATOM 757 N N . GLY A 1 100 ? -13.326 8.127 7.750 1.00 79.19 100 GLY A N 1
ATOM 758 C CA . GLY A 1 100 ? -14.534 8.947 7.661 1.00 79.19 100 GLY A CA 1
ATOM 759 C C . GLY A 1 100 ? -15.801 8.131 7.905 1.00 79.19 100 GLY A C 1
ATOM 760 O O . GLY A 1 100 ? -16.589 8.465 8.789 1.00 79.19 100 GLY A O 1
ATOM 761 N N . MET A 1 101 ? -15.947 6.998 7.218 1.00 78.12 101 MET A N 1
ATOM 762 C CA . MET A 1 101 ? -17.116 6.125 7.354 1.00 78.12 101 MET A CA 1
ATOM 763 C C . MET A 1 101 ? -17.273 5.582 8.778 1.00 78.12 101 MET A C 1
ATOM 765 O O . MET A 1 101 ? -18.368 5.564 9.336 1.00 78.12 101 MET A O 1
ATOM 769 N N . ARG A 1 102 ? -16.169 5.217 9.435 1.00 70.25 102 ARG A N 1
ATOM 770 C CA . ARG A 1 102 ? -16.209 4.724 10.817 1.00 70.25 102 ARG A CA 1
ATOM 771 C C . ARG A 1 102 ? -16.545 5.815 11.833 1.00 70.25 102 ARG A C 1
ATOM 773 O O . ARG A 1 102 ? -17.176 5.529 12.853 1.00 70.25 102 ARG A O 1
ATOM 780 N N . LEU A 1 103 ? -16.133 7.057 11.574 1.00 76.81 103 LEU A N 1
ATOM 781 C CA . LEU A 1 103 ? -16.546 8.209 12.376 1.00 76.81 103 LEU A CA 1
ATOM 782 C C . LEU A 1 103 ? -18.041 8.482 12.214 1.00 76.81 103 LEU A C 1
ATOM 784 O O . LEU A 1 103 ? -18.696 8.736 13.220 1.00 76.81 103 LEU A O 1
ATOM 788 N N . LEU A 1 104 ? -18.586 8.367 10.999 1.00 80.69 104 LEU A N 1
ATOM 789 C CA . LEU A 1 104 ? -20.027 8.486 10.761 1.00 80.69 104 LEU A CA 1
ATOM 790 C C . LEU A 1 104 ? -20.808 7.427 11.546 1.00 80.69 104 LEU A C 1
ATOM 792 O O . LEU A 1 104 ? -21.683 7.788 12.325 1.00 80.69 104 LEU A O 1
ATOM 796 N N . ILE A 1 105 ? -20.402 6.155 11.469 1.00 79.94 105 ILE A N 1
ATOM 797 C CA . ILE A 1 105 ? -21.032 5.062 12.234 1.00 79.94 105 ILE A CA 1
ATOM 798 C C . ILE A 1 105 ? -20.969 5.328 13.747 1.00 79.94 105 ILE A C 1
ATOM 800 O O . ILE A 1 105 ? -21.950 5.132 14.460 1.00 79.94 105 ILE A O 1
ATOM 804 N N . ARG A 1 106 ? -19.832 5.817 14.267 1.00 73.81 106 ARG A N 1
ATOM 805 C CA . ARG A 1 106 ? -19.715 6.175 15.693 1.00 73.81 106 ARG A CA 1
ATOM 806 C C . ARG A 1 106 ? -20.609 7.344 16.088 1.00 73.81 106 ARG A C 1
ATOM 808 O O . ARG A 1 106 ? -21.133 7.338 17.199 1.00 73.81 106 ARG A O 1
ATOM 815 N N . ARG A 1 107 ? -20.746 8.357 15.229 1.00 76.69 107 ARG A N 1
ATOM 816 C CA . ARG A 1 107 ? -21.643 9.495 15.478 1.00 76.69 107 ARG A CA 1
ATOM 817 C C . ARG A 1 107 ? -23.095 9.036 15.528 1.00 76.69 107 ARG A C 1
ATOM 819 O O . ARG A 1 107 ? -23.824 9.503 16.396 1.00 76.69 107 ARG A O 1
ATOM 826 N N . ASP A 1 108 ? -23.465 8.103 14.660 1.00 76.81 108 ASP A N 1
ATOM 827 C CA . ASP A 1 108 ? -24.811 7.540 14.596 1.00 76.81 108 ASP A CA 1
ATOM 828 C C . ASP A 1 108 ? -25.148 6.718 15.851 1.00 76.81 108 ASP A C 1
ATOM 830 O O . ASP A 1 108 ? -26.133 6.979 16.535 1.00 76.81 108 ASP A O 1
ATOM 834 N N . GLN A 1 109 ? -24.236 5.836 16.270 1.00 73.06 109 GLN A N 1
ATOM 835 C CA . GLN A 1 109 ? -24.375 5.062 17.512 1.00 73.06 109 GLN A CA 1
ATOM 836 C C . GLN A 1 109 ? -24.459 5.951 18.763 1.00 73.06 109 GLN A C 1
ATOM 838 O O . GLN A 1 109 ? -25.221 5.666 19.683 1.00 73.06 109 GLN A O 1
ATOM 843 N N . LYS A 1 110 ? -23.702 7.056 18.806 1.00 69.38 110 LYS A N 1
ATOM 844 C CA . LYS A 1 110 ? -23.741 7.999 19.936 1.00 69.38 110 LYS A CA 1
ATOM 845 C C . LYS A 1 110 ? -25.039 8.817 19.978 1.00 69.38 110 LYS A C 1
ATOM 847 O O . LYS A 1 110 ? -25.437 9.227 21.061 1.00 69.38 110 LYS A O 1
ATOM 852 N N . ARG A 1 111 ? -25.686 9.050 18.827 1.00 69.69 111 ARG A N 1
ATOM 853 C CA . ARG A 1 111 ? -27.036 9.638 18.754 1.00 69.69 111 ARG A CA 1
ATOM 854 C C . ARG A 1 111 ? -28.104 8.652 19.221 1.00 69.69 111 ARG A C 1
ATOM 856 O O . ARG A 1 111 ? -28.992 9.056 19.957 1.00 69.69 111 ARG A O 1
ATOM 863 N N . ALA A 1 112 ? -27.982 7.379 18.851 1.00 69.50 112 ALA A N 1
ATOM 864 C CA . ALA A 1 112 ? -28.928 6.335 19.245 1.00 69.50 112 ALA A CA 1
ATOM 865 C C . ALA A 1 112 ? -28.882 5.990 20.748 1.00 69.50 112 ALA A C 1
ATOM 867 O O . ALA A 1 112 ? -29.901 5.620 21.310 1.00 69.50 112 ALA A O 1
ATOM 868 N N . ALA A 1 113 ? -27.725 6.126 21.407 1.00 68.56 113 ALA A N 1
ATOM 869 C CA . ALA A 1 113 ? -27.565 5.841 22.840 1.00 68.56 113 ALA A CA 1
ATOM 870 C C . ALA A 1 113 ? -27.851 7.042 23.770 1.00 68.56 113 ALA A C 1
ATOM 872 O O . ALA A 1 113 ? -27.699 6.921 24.983 1.00 68.56 113 ALA A O 1
ATOM 873 N N . GLY A 1 114 ? -28.171 8.214 23.210 1.00 62.03 114 GLY A N 1
ATOM 874 C CA . GLY A 1 114 ? -28.468 9.444 23.954 1.00 62.03 114 GLY A CA 1
ATOM 875 C C . GLY A 1 114 ? -29.960 9.767 24.075 1.00 62.03 114 GLY A C 1
ATOM 876 O O . GLY A 1 114 ? -30.281 10.886 24.470 1.00 62.03 114 GLY A O 1
ATOM 877 N N . HIS A 1 115 ? -30.833 8.829 23.701 1.00 48.84 115 HIS A N 1
ATOM 878 C CA . HIS A 1 115 ? -32.285 8.890 23.867 1.00 48.84 115 HIS A CA 1
ATOM 879 C C . HIS A 1 115 ? -32.740 7.836 24.872 1.00 48.84 115 HIS A C 1
ATOM 881 O O . HIS A 1 115 ? -32.271 6.682 24.746 1.00 48.84 115 HIS A O 1
#

pLDDT: mean 71.18, std 6.46, range [48.56, 83.5]

Foldseek 3Di:
DVVLVVLVVVLLVVLLCCLPVQLVVDPDLVVSVVVLLVVLLVSLLVSCVVSPDDVCSVCSLVSNLVSVVVSCVVRHDPVCVVCSVVSSVSNVVSNVVSNVVVVVVVVVVVVVVVD

Mean predicted aligned error: 9.1 Å